Protein AF-A0A8X6XUU6-F1 (afdb_monomer)

Organism: NCBI:txid2747483

Secondary structure (DSSP, 8-state):
---HHHHHHHHHHHHHHSSS---EEEE-TTT-STT--S-EEEEEEETTT--EEEEEEE---

Nearest PDB structures (foldseek):
  1xod-assembly2_B  TM=5.416E-01  e=1.927E+00  Xenopus tropicalis
  1i1i-assembly1_P  TM=4.762E-01  e=1.486E+00  Rattus norvegicus
  6fsf-assembly1_A  TM=4.920E-01  e=2.194E+00  Saccharomyces cerevisiae S288C
  1s4b-assembly1_P  TM=4.266E-01  e=3.239E+00  Homo sapiens

Foldseek 3Di:
DQDPQLVVVLVVQCVQVVHNDFDWDKDFVQVPPPVPDQWTKIWIATPRPRHTNDMDIRHPD

Mean predicted aligned error: 7.43 Å

InterPro domains:
  IPR049012 Mutator-like transposase domain [PF20700] (11-60)

Sequence (61 aa):
MATVSMQIEAKETKDVNGHSDIPVAIDGTWQKHGHTSLNGAVIATSVYTGKVLDASILSRF

Radius of gyration: 13.53 Å; Cα contacts (8 Å, |Δi|>4): 91; chains: 1; bounding box: 36×17×32 Å

Structure (mmCIF, N/CA/C/O backbone):
data_AF-A0A8X6XUU6-F1
#
_entry.id   AF-A0A8X6XUU6-F1
#
loop_
_atom_site.group_PDB
_atom_site.id
_atom_site.type_symbol
_atom_site.label_atom_id
_atom_site.label_alt_id
_atom_site.label_comp_id
_atom_site.label_asym_id
_atom_site.label_entity_id
_atom_site.label_seq_id
_atom_site.pdbx_PDB_ins_code
_atom_site.Cartn_x
_atom_site.Cartn_y
_atom_site.Cartn_z
_atom_site.occupancy
_atom_site.B_iso_or_equiv
_atom_site.auth_seq_id
_atom_site.auth_comp_id
_atom_site.auth_asym_id
_atom_site.auth_atom_id
_atom_site.pdbx_PDB_model_num
ATOM 1 N N . MET A 1 1 ? 9.008 -3.921 10.412 1.00 44.72 1 MET A N 1
ATOM 2 C CA . MET A 1 1 ? 8.189 -3.486 11.565 1.00 44.72 1 MET A CA 1
ATOM 3 C C . MET A 1 1 ? 7.013 -2.716 11.000 1.00 44.72 1 MET A C 1
ATOM 5 O O . MET A 1 1 ? 7.264 -1.796 10.238 1.00 44.72 1 MET A O 1
ATOM 9 N N . ALA A 1 2 ? 5.774 -3.116 11.296 1.00 54.25 2 ALA A N 1
ATOM 10 C CA . ALA A 1 2 ? 4.598 -2.349 10.884 1.00 54.25 2 ALA A CA 1
ATOM 11 C C . ALA A 1 2 ? 4.586 -1.009 11.631 1.00 54.25 2 ALA A C 1
ATOM 13 O O . ALA A 1 2 ? 4.714 -0.974 12.857 1.00 54.25 2 ALA A O 1
ATOM 14 N N . THR A 1 3 ? 4.495 0.087 10.889 1.00 72.19 3 THR A N 1
ATOM 15 C CA . THR A 1 3 ? 4.517 1.450 11.427 1.00 72.19 3 THR A CA 1
ATOM 16 C C . THR A 1 3 ? 3.251 1.707 12.254 1.00 72.19 3 THR A C 1
ATOM 18 O O . THR A 1 3 ? 2.203 1.116 11.996 1.00 72.19 3 THR A O 1
ATOM 21 N N . VAL A 1 4 ? 3.314 2.584 13.262 1.00 79.88 4 VAL A N 1
ATOM 22 C CA . VAL A 1 4 ? 2.163 2.894 14.143 1.00 79.88 4 VAL A CA 1
ATOM 23 C C . VAL A 1 4 ? 0.932 3.348 13.343 1.00 79.88 4 VAL A C 1
ATOM 25 O O . VAL A 1 4 ? -0.187 2.970 13.678 1.00 79.88 4 VAL A O 1
ATOM 28 N N . SER A 1 5 ? 1.141 4.082 12.247 1.00 77.75 5 SER A N 1
ATOM 29 C CA . SER A 1 5 ? 0.090 4.502 11.314 1.00 77.75 5 SER A CA 1
ATOM 30 C C . SER A 1 5 ? -0.643 3.320 10.670 1.00 77.75 5 SER A C 1
ATOM 32 O O . SER A 1 5 ? -1.867 3.286 10.695 1.00 77.75 5 SER A O 1
ATOM 34 N N . MET A 1 6 ? 0.085 2.307 10.189 1.00 81.75 6 MET A N 1
ATOM 35 C CA . MET A 1 6 ? -0.502 1.109 9.573 1.00 81.75 6 MET A CA 1
ATOM 36 C C . MET A 1 6 ? -1.457 0.387 10.534 1.00 81.75 6 MET A C 1
ATOM 38 O O . MET A 1 6 ? -2.517 -0.080 10.125 1.00 81.75 6 MET A O 1
ATOM 42 N N . GLN A 1 7 ? -1.113 0.317 11.825 1.00 84.62 7 GLN A N 1
ATOM 43 C CA . GLN A 1 7 ? -1.965 -0.337 12.824 1.00 84.62 7 GLN A CA 1
ATOM 44 C C . GLN A 1 7 ? -3.258 0.438 13.109 1.00 84.62 7 GLN A C 1
ATOM 46 O O . GLN A 1 7 ? -4.299 -0.182 13.324 1.00 84.62 7 GLN A O 1
ATOM 51 N N . ILE A 1 8 ? -3.204 1.773 13.104 1.00 86.75 8 ILE A N 1
ATOM 52 C CA . ILE A 1 8 ? -4.384 2.627 13.303 1.00 86.75 8 ILE A CA 1
ATOM 53 C C . ILE A 1 8 ? -5.351 2.454 12.129 1.00 86.75 8 ILE A C 1
ATOM 55 O O . ILE A 1 8 ? -6.524 2.159 12.346 1.00 86.75 8 ILE A O 1
ATOM 59 N N . GLU A 1 9 ? -4.847 2.542 10.899 1.00 85.31 9 GLU A N 1
ATOM 60 C CA . GLU A 1 9 ? -5.671 2.443 9.690 1.00 85.31 9 GLU A CA 1
ATOM 61 C C . GLU A 1 9 ? -6.250 1.034 9.489 1.00 85.31 9 GLU A C 1
ATOM 63 O O . GLU A 1 9 ? -7.410 0.872 9.095 1.00 85.31 9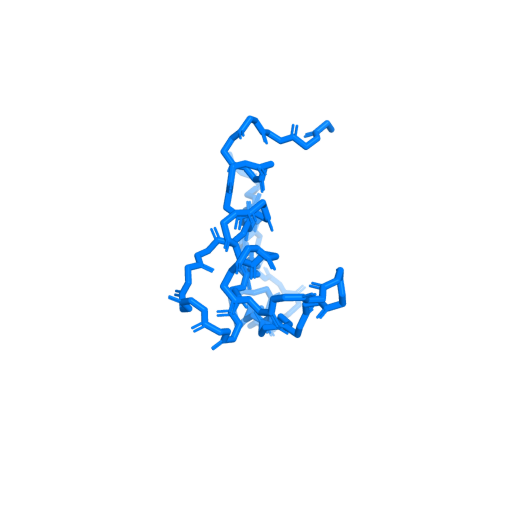 GLU A O 1
ATOM 68 N N . ALA A 1 10 ? -5.481 -0.008 9.823 1.00 84.00 10 ALA A N 1
ATOM 69 C CA . ALA A 1 10 ? -5.972 -1.383 9.814 1.00 84.00 10 ALA A CA 1
ATOM 70 C C . ALA A 1 10 ? -7.077 -1.600 10.860 1.00 84.00 10 ALA A C 1
ATOM 72 O O . ALA A 1 10 ? -8.068 -2.276 10.577 1.00 84.00 10 ALA A O 1
ATOM 73 N N . LYS A 1 11 ? -6.936 -1.008 12.054 1.00 87.12 11 LYS A N 1
ATOM 74 C CA . LYS A 1 11 ? -7.963 -1.077 13.097 1.00 87.12 11 LYS A CA 1
ATO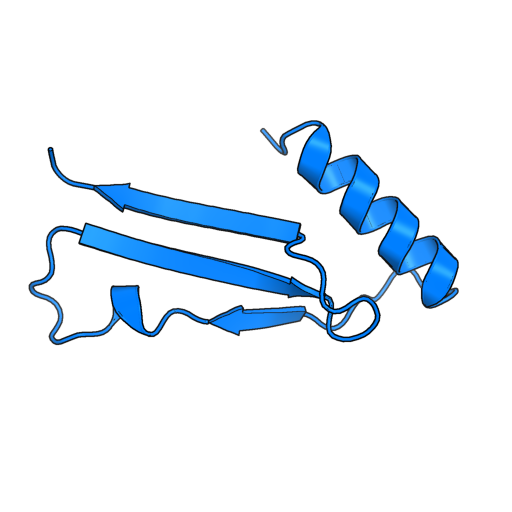M 75 C C . LYS A 1 11 ? -9.233 -0.346 12.674 1.00 87.12 11 LYS A C 1
ATOM 77 O O . LYS A 1 11 ? -10.304 -0.929 12.762 1.00 87.12 11 LYS A O 1
ATOM 82 N N . GLU A 1 12 ? -9.118 0.876 12.164 1.00 86.25 12 GLU A N 1
ATOM 83 C CA . GLU A 1 12 ? -10.278 1.634 11.688 1.00 86.25 12 GLU A CA 1
ATOM 84 C C . GLU A 1 12 ? -10.997 0.900 10.555 1.00 86.25 12 GLU A C 1
ATOM 86 O O . GLU A 1 12 ? -12.217 0.774 10.560 1.00 86.25 12 GLU A O 1
ATOM 91 N N . THR A 1 13 ? -10.243 0.338 9.612 1.00 86.44 13 THR A N 1
ATOM 92 C CA . THR A 1 13 ? -10.828 -0.441 8.522 1.00 86.44 13 THR A CA 1
ATOM 93 C C . THR A 1 13 ? -11.547 -1.689 9.034 1.00 86.44 13 THR A C 1
ATOM 95 O O . THR A 1 13 ? -12.629 -2.014 8.548 1.00 86.44 13 THR A O 1
ATOM 98 N N . LYS A 1 14 ? -10.980 -2.376 10.033 1.00 87.12 14 LYS A N 1
ATOM 99 C CA . LYS A 1 14 ? -11.631 -3.507 10.699 1.00 87.12 14 LYS A CA 1
ATOM 100 C C . LYS A 1 14 ? -12.920 -3.078 11.401 1.00 87.12 14 LYS A C 1
ATOM 102 O O . LYS A 1 14 ? -13.918 -3.783 11.295 1.00 87.12 14 LYS A O 1
ATOM 107 N N . ASP A 1 15 ? -12.904 -1.943 12.093 1.00 87.50 15 ASP A N 1
ATOM 108 C CA . ASP A 1 15 ? -14.066 -1.419 12.812 1.00 87.50 15 ASP A CA 1
ATOM 109 C C . ASP A 1 15 ? -15.192 -1.019 11.837 1.00 87.50 15 ASP A C 1
ATOM 111 O O . ASP A 1 15 ? -16.362 -1.267 12.118 1.00 87.50 15 ASP A O 1
ATOM 115 N N . VAL A 1 16 ? -14.851 -0.485 10.656 1.00 85.00 16 VAL A N 1
ATOM 116 C CA . VAL A 1 16 ? -15.812 -0.151 9.585 1.00 85.00 16 VAL A CA 1
ATOM 117 C C . VAL A 1 16 ? -16.368 -1.400 8.891 1.00 85.00 16 VAL A C 1
ATOM 119 O O . VAL A 1 16 ? -17.557 -1.461 8.592 1.00 85.00 16 VAL A O 1
ATOM 122 N N . ASN A 1 17 ? -15.522 -2.396 8.624 1.00 84.38 17 ASN A N 1
ATOM 123 C CA . ASN A 1 17 ? -15.912 -3.631 7.937 1.00 84.38 17 ASN A CA 1
ATOM 124 C C . ASN A 1 17 ? -16.637 -4.633 8.858 1.00 84.38 17 ASN A C 1
ATOM 126 O O . ASN A 1 17 ? -17.389 -5.483 8.393 1.00 84.38 17 ASN A O 1
ATOM 130 N N . GLY A 1 18 ? -16.373 -4.592 10.166 1.00 86.00 18 GLY A N 1
ATOM 131 C CA . GLY A 1 18 ? -16.886 -5.563 11.140 1.00 86.00 18 GLY A CA 1
ATOM 132 C C . GLY A 1 18 ? -16.218 -6.946 11.081 1.00 86.00 18 GLY A C 1
ATOM 133 O O . GLY A 1 18 ? -16.474 -7.786 11.944 1.00 86.00 18 GLY A O 1
ATOM 134 N N . HIS A 1 19 ? -15.324 -7.185 10.116 1.00 82.00 19 HIS A N 1
ATOM 135 C CA . HIS A 1 19 ? -14.552 -8.418 9.958 1.00 82.00 19 HIS A CA 1
ATOM 136 C C . HIS A 1 19 ? -13.045 -8.147 9.929 1.00 82.00 19 HIS A C 1
ATOM 138 O O . HIS A 1 19 ? -12.586 -7.088 9.501 1.00 82.00 19 HIS A O 1
ATOM 144 N N . SER A 1 20 ? -12.264 -9.134 10.380 1.00 83.50 20 SER A N 1
ATOM 145 C CA . SER A 1 20 ? -10.795 -9.105 10.322 1.00 83.50 20 SER A CA 1
ATOM 146 C C . SER A 1 20 ? -10.243 -9.182 8.902 1.00 83.50 20 SER A C 1
ATOM 148 O O . SER A 1 20 ? -9.112 -8.761 8.676 1.00 83.50 20 SER A O 1
ATOM 150 N N . ASP A 1 21 ? -11.033 -9.710 7.970 1.00 85.50 21 ASP A N 1
ATOM 151 C CA . ASP A 1 21 ? -10.627 -9.903 6.586 1.00 85.50 21 ASP A CA 1
ATOM 152 C C . ASP A 1 21 ? -10.917 -8.629 5.802 1.00 85.50 21 ASP A C 1
ATOM 154 O O . ASP A 1 21 ? -12.071 -8.247 5.600 1.00 85.50 21 ASP A O 1
ATOM 158 N N . ILE A 1 22 ? -9.849 -7.949 5.394 1.00 84.06 22 ILE A N 1
ATOM 159 C CA . ILE A 1 22 ? -9.912 -6.651 4.732 1.00 84.06 22 ILE A CA 1
ATOM 160 C C . ILE A 1 22 ? -9.444 -6.827 3.277 1.00 84.06 22 ILE A C 1
ATOM 162 O O . ILE A 1 22 ? -8.283 -7.175 3.057 1.00 84.06 22 ILE A O 1
ATOM 166 N N . PRO A 1 23 ? -10.299 -6.575 2.272 1.00 84.31 23 PRO A N 1
ATOM 167 C CA . PRO A 1 23 ? -9.900 -6.471 0.886 1.00 84.31 23 PRO A CA 1
ATOM 168 C C . PRO A 1 23 ? -9.080 -5.197 0.685 1.00 84.31 23 PRO A C 1
ATOM 170 O O . PRO A 1 23 ? -9.464 -4.092 1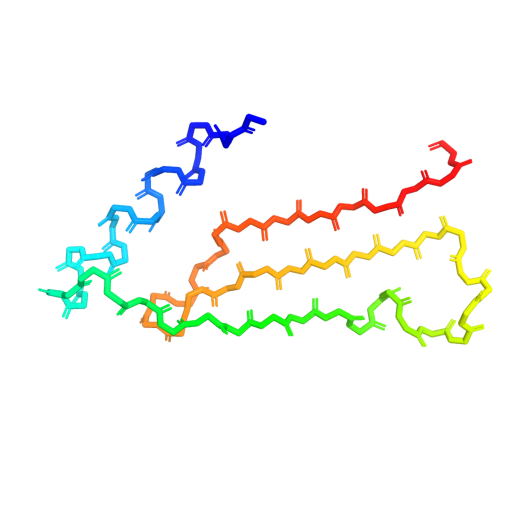.086 1.00 84.31 23 PRO A O 1
ATOM 173 N N . VAL A 1 24 ? -7.937 -5.371 0.032 1.00 87.75 24 VAL A N 1
ATOM 174 C CA . VAL A 1 24 ? -6.963 -4.314 -0.226 1.00 87.75 24 VAL A CA 1
ATOM 175 C C . VAL A 1 24 ? -6.725 -4.230 -1.727 1.00 87.75 24 VAL A C 1
ATOM 177 O O . VAL A 1 24 ? -6.481 -5.242 -2.383 1.00 87.75 24 VAL A O 1
ATOM 180 N N . ALA A 1 25 ? -6.786 -3.019 -2.269 1.00 88.56 25 ALA A N 1
ATOM 181 C CA . ALA A 1 25 ? -6.325 -2.715 -3.612 1.00 88.56 25 ALA A CA 1
ATOM 182 C C . ALA A 1 25 ? -4.828 -2.395 -3.555 1.00 88.56 25 ALA A C 1
ATOM 184 O O . ALA A 1 25 ? -4.406 -1.531 -2.788 1.00 88.56 25 ALA A O 1
ATOM 185 N N . ILE A 1 26 ? -4.030 -3.097 -4.357 1.00 85.12 26 ILE A N 1
ATOM 186 C CA . ILE A 1 26 ? -2.588 -2.861 -4.456 1.00 85.12 26 ILE A CA 1
ATOM 187 C C . ILE A 1 26 ? -2.312 -2.217 -5.808 1.00 85.12 26 ILE A C 1
ATOM 189 O O . ILE A 1 26 ? -2.482 -2.861 -6.845 1.00 85.12 26 ILE A O 1
ATOM 193 N N . ASP A 1 27 ? -1.866 -0.963 -5.793 1.00 83.12 27 ASP A N 1
ATOM 194 C CA . ASP A 1 27 ? -1.372 -0.283 -6.985 1.00 83.12 27 ASP A CA 1
ATOM 195 C C . ASP A 1 27 ? 0.159 -0.303 -6.996 1.00 83.12 27 ASP A C 1
ATOM 197 O O . ASP A 1 27 ? 0.823 0.282 -6.141 1.00 83.12 27 ASP A O 1
ATOM 201 N N . GLY A 1 28 ? 0.714 -1.011 -7.979 1.00 75.88 28 GLY A N 1
ATOM 202 C CA . GLY A 1 28 ? 2.147 -1.099 -8.250 1.00 75.88 28 GLY A CA 1
ATOM 203 C C . GLY A 1 28 ? 2.514 -0.537 -9.621 1.00 75.88 28 GLY A C 1
ATOM 204 O O . GLY A 1 28 ? 3.510 -0.965 -10.204 1.00 75.88 28 GLY A O 1
ATOM 205 N N . THR A 1 29 ? 1.712 0.373 -10.182 1.00 69.44 29 THR A N 1
ATOM 206 C CA . THR A 1 29 ? 1.923 0.918 -11.535 1.00 69.44 29 THR A CA 1
ATOM 207 C C . THR A 1 29 ? 3.329 1.508 -11.709 1.00 69.44 29 THR A C 1
ATOM 209 O O . THR A 1 29 ? 3.967 1.311 -12.745 1.00 69.44 29 THR A O 1
ATOM 212 N N . TRP A 1 30 ? 3.872 2.129 -10.658 1.00 65.06 30 TRP A N 1
ATOM 213 C CA . TRP A 1 30 ? 5.216 2.716 -10.649 1.00 65.06 30 TRP A CA 1
ATOM 214 C C . TRP A 1 30 ? 6.336 1.686 -10.442 1.00 65.06 30 TRP A C 1
ATOM 216 O O . TRP A 1 30 ? 7.486 1.962 -10.761 1.00 65.06 30 TRP A O 1
ATOM 226 N N . GLN A 1 31 ? 6.012 0.479 -9.971 1.00 66.00 31 GLN A N 1
ATOM 227 C CA . GLN A 1 31 ? 6.958 -0.637 -9.848 1.00 66.00 31 GLN A CA 1
ATOM 228 C C . GLN A 1 31 ? 7.256 -1.291 -11.209 1.00 66.00 31 GLN A C 1
ATOM 230 O O . GLN A 1 31 ? 8.317 -1.880 -11.407 1.00 66.00 31 GLN A O 1
ATOM 235 N N . LYS A 1 32 ? 6.301 -1.241 -12.148 1.00 58.78 32 LYS A N 1
ATOM 236 C CA . LYS A 1 32 ? 6.278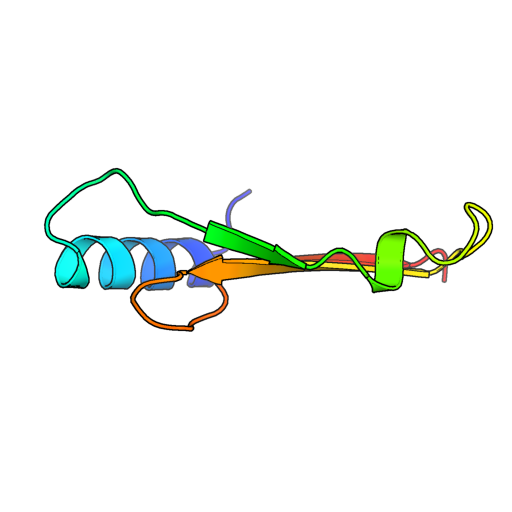 -2.126 -13.324 1.00 58.78 32 LYS A CA 1
ATOM 237 C C . LYS A 1 32 ? 6.593 -1.456 -14.658 1.00 58.78 32 LYS A C 1
ATOM 239 O O . LYS A 1 32 ? 6.546 -2.151 -15.672 1.00 58.78 32 LYS A O 1
ATOM 244 N N . HIS A 1 33 ? 6.928 -0.162 -14.697 1.00 54.41 33 HIS A N 1
ATOM 245 C CA . HIS A 1 33 ? 7.312 0.502 -15.948 1.00 54.41 33 HIS A CA 1
ATOM 246 C C . HIS A 1 33 ? 8.690 -0.013 -16.420 1.00 54.41 33 HIS A C 1
ATOM 248 O O . HIS A 1 33 ? 9.742 0.564 -16.164 1.00 54.41 33 HIS A O 1
ATOM 254 N N . GLY A 1 34 ? 8.671 -1.192 -17.048 1.00 52.94 34 GLY A N 1
ATOM 255 C CA . GLY A 1 34 ? 9.749 -1.761 -17.844 1.00 52.94 34 GLY A CA 1
ATOM 256 C C . GLY A 1 34 ? 10.936 -2.365 -17.100 1.00 52.94 34 GLY A C 1
ATOM 257 O O . GLY A 1 34 ? 12.025 -2.216 -17.621 1.00 52.94 34 GLY A O 1
ATOM 258 N N . HIS A 1 35 ? 10.801 -3.003 -15.925 1.00 53.34 35 HIS A N 1
ATOM 259 C CA . HIS A 1 35 ? 11.879 -3.770 -15.233 1.00 53.34 35 HIS A CA 1
ATOM 260 C C . HIS A 1 35 ? 13.243 -3.050 -15.031 1.00 53.34 35 HIS A C 1
ATOM 262 O O . HIS A 1 35 ? 14.207 -3.659 -14.573 1.00 53.34 35 HIS A O 1
ATOM 268 N N . THR A 1 36 ? 13.317 -1.759 -15.359 1.00 56.44 36 THR A N 1
ATOM 269 C CA . THR A 1 36 ? 14.538 -0.942 -15.452 1.00 56.44 36 THR A CA 1
ATOM 270 C C . THR A 1 36 ? 14.406 0.322 -14.601 1.00 56.44 36 THR A C 1
ATOM 272 O O . THR A 1 36 ? 15.372 1.061 -14.429 1.00 56.44 36 THR A O 1
ATOM 275 N N . SER A 1 37 ? 13.216 0.583 -14.045 1.00 61.25 37 SER A N 1
ATOM 276 C CA . SER A 1 37 ? 13.031 1.700 -13.129 1.00 61.25 37 SER A CA 1
ATOM 277 C C . SER A 1 37 ? 13.766 1.413 -11.824 1.00 61.25 37 SER A C 1
ATOM 279 O O . SER A 1 37 ? 13.481 0.442 -11.125 1.00 61.25 37 SER A O 1
ATOM 281 N N . LEU A 1 38 ? 14.729 2.275 -11.506 1.00 64.88 38 LEU A N 1
ATOM 282 C CA . LEU A 1 38 ? 15.466 2.270 -10.241 1.00 64.88 38 LEU A CA 1
ATOM 283 C C . LEU A 1 38 ? 14.614 2.786 -9.074 1.00 64.88 38 LEU A C 1
ATOM 285 O O . LEU A 1 38 ? 15.015 2.638 -7.921 1.00 64.88 38 LEU A O 1
ATOM 289 N N . ASN A 1 39 ? 13.456 3.372 -9.392 1.00 71.38 39 ASN A N 1
ATOM 290 C CA . ASN A 1 39 ? 12.503 3.918 -8.444 1.00 71.38 39 ASN A CA 1
ATOM 291 C C . ASN A 1 39 ? 11.132 3.268 -8.661 1.00 71.38 39 ASN A C 1
ATOM 293 O O . ASN A 1 39 ? 10.658 3.171 -9.793 1.00 71.38 39 ASN A O 1
ATOM 297 N N . GLY A 1 40 ? 10.487 2.837 -7.589 1.00 75.00 40 GLY A N 1
ATOM 298 C CA . GLY A 1 40 ? 9.178 2.204 -7.623 1.00 75.00 40 GLY A CA 1
ATOM 299 C C . GLY A 1 40 ? 8.360 2.595 -6.405 1.00 75.00 40 GLY A C 1
ATOM 300 O O . GLY A 1 40 ? 8.905 2.888 -5.344 1.00 75.00 40 GLY A O 1
ATOM 301 N N . ALA A 1 41 ? 7.044 2.623 -6.566 1.00 80.38 41 ALA A N 1
ATOM 302 C CA . ALA A 1 41 ? 6.114 2.812 -5.468 1.00 80.38 41 ALA A CA 1
ATOM 303 C C . ALA A 1 41 ? 5.029 1.742 -5.555 1.00 80.38 41 ALA A C 1
ATOM 305 O O . ALA A 1 41 ? 4.492 1.471 -6.635 1.00 80.38 41 ALA A O 1
ATOM 306 N N . VAL A 1 42 ? 4.736 1.137 -4.410 1.00 84.19 42 VAL A N 1
ATOM 307 C CA . VAL A 1 42 ? 3.632 0.204 -4.214 1.00 84.19 42 VAL A CA 1
ATOM 308 C C . VAL A 1 42 ? 2.7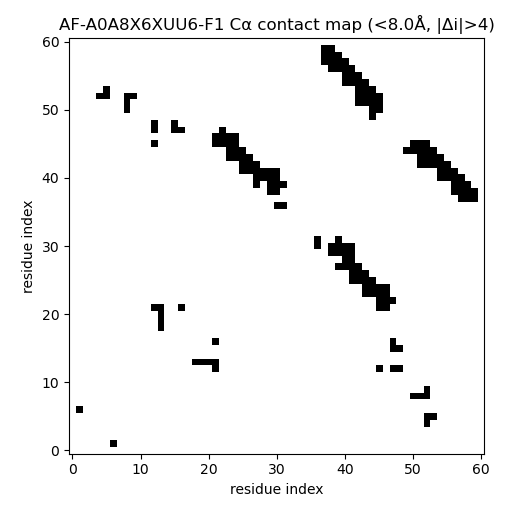80 0.744 -3.084 1.00 84.19 42 VAL A C 1
ATOM 310 O O . VAL A 1 42 ? 3.287 0.981 -1.989 1.00 84.19 42 VAL A O 1
ATOM 313 N N . ILE A 1 43 ? 1.496 0.942 -3.353 1.00 86.69 43 ILE A N 1
ATOM 314 C CA . ILE A 1 43 ? 0.541 1.480 -2.387 1.00 86.69 43 ILE A CA 1
ATOM 315 C C . ILE A 1 43 ? -0.544 0.434 -2.156 1.00 86.69 43 ILE A C 1
ATOM 317 O O . ILE A 1 43 ? -1.127 -0.090 -3.105 1.00 86.69 43 ILE A O 1
ATOM 321 N N . ALA A 1 44 ? -0.799 0.131 -0.888 1.00 87.12 44 ALA A N 1
ATOM 322 C CA . ALA A 1 44 ? -1.868 -0.741 -0.436 1.00 87.12 44 ALA A CA 1
ATOM 323 C C . ALA A 1 44 ? -2.991 0.110 0.165 1.00 87.12 44 ALA A C 1
ATOM 325 O O . ALA A 1 44 ? -2.794 0.786 1.175 1.00 87.12 44 ALA A O 1
ATOM 326 N N . THR A 1 45 ? -4.177 0.053 -0.435 1.00 89.00 45 THR A N 1
ATOM 327 C CA . THR A 1 45 ? -5.337 0.862 -0.041 1.00 89.00 45 THR A CA 1
ATOM 328 C C . THR A 1 45 ? -6.495 -0.035 0.372 1.00 89.00 45 THR A C 1
ATOM 330 O O . THR A 1 45 ? -6.846 -0.977 -0.337 1.00 89.00 45 THR A O 1
ATOM 333 N N . SER A 1 46 ? -7.115 0.260 1.512 1.00 85.06 46 SER A N 1
ATOM 334 C CA . SER A 1 46 ? -8.351 -0.396 1.940 1.00 85.06 46 SER A CA 1
ATOM 335 C C . SER A 1 46 ? -9.481 -0.081 0.966 1.00 85.06 46 SER A C 1
ATOM 337 O O . SER A 1 46 ? -9.756 1.086 0.683 1.00 85.06 46 SER A O 1
ATOM 339 N N . VAL A 1 47 ? -10.178 -1.110 0.481 1.00 85.19 47 VAL A N 1
ATOM 340 C CA . VAL A 1 47 ? -11.322 -0.918 -0.425 1.00 85.19 47 VAL A CA 1
ATOM 341 C C . VAL A 1 47 ? -12.516 -0.297 0.307 1.00 85.19 47 VAL A C 1
ATOM 343 O O . VAL A 1 47 ? -13.288 0.438 -0.300 1.00 85.19 47 VAL A O 1
ATOM 346 N N . TYR A 1 48 ? -12.660 -0.545 1.612 1.00 82.94 48 TYR A N 1
ATOM 347 C CA . TYR A 1 48 ? -13.809 -0.060 2.383 1.00 82.94 48 TYR A CA 1
ATOM 348 C C . TYR A 1 48 ? -13.697 1.408 2.775 1.00 82.94 48 TYR A C 1
ATOM 350 O O . TYR A 1 48 ? -14.665 2.153 2.667 1.00 82.94 48 TYR A O 1
ATOM 358 N N . THR A 1 49 ? -12.525 1.823 3.254 1.00 84.38 49 THR A N 1
ATOM 359 C CA . THR A 1 49 ? -12.314 3.190 3.752 1.00 84.38 49 THR A CA 1
ATOM 360 C C . TH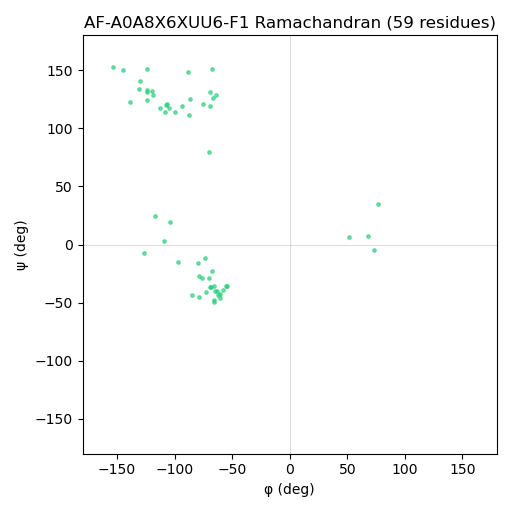R A 1 49 ? -11.686 4.095 2.697 1.00 84.38 49 THR A C 1
ATOM 362 O O . THR A 1 49 ? -11.678 5.311 2.865 1.00 84.38 49 THR A O 1
ATOM 365 N N . GLY A 1 50 ? -11.132 3.523 1.622 1.00 85.75 50 GLY A N 1
ATOM 366 C CA . GLY A 1 50 ? -10.351 4.254 0.624 1.00 85.75 50 GLY A CA 1
ATOM 367 C C . GLY A 1 50 ? -9.016 4.781 1.162 1.00 85.75 50 GLY A C 1
ATOM 368 O O . GLY A 1 50 ? -8.335 5.537 0.471 1.00 85.75 50 GLY A O 1
ATOM 369 N N . LYS A 1 51 ? -8.637 4.410 2.391 1.00 87.00 51 LYS A N 1
ATOM 370 C CA . LYS A 1 51 ? -7.421 4.888 3.050 1.00 87.00 51 LYS A CA 1
ATOM 371 C C . LYS A 1 51 ? -6.219 4.013 2.728 1.00 87.00 51 LYS A C 1
ATOM 373 O O . LYS A 1 51 ? -6.343 2.800 2.545 1.00 87.00 51 LYS A O 1
ATOM 378 N N . VAL A 1 52 ? -5.046 4.639 2.698 1.00 87.25 52 VAL A N 1
ATOM 379 C CA . VAL A 1 52 ? -3.769 3.949 2.498 1.00 87.25 52 VAL A CA 1
ATOM 380 C C . VAL A 1 52 ? -3.385 3.232 3.787 1.00 87.25 52 VAL A C 1
ATOM 382 O O . VAL A 1 52 ? -3.231 3.858 4.831 1.00 87.25 52 VAL A O 1
ATOM 385 N N . LEU A 1 53 ? -3.227 1.915 3.697 1.00 87.50 53 LEU A N 1
ATOM 386 C CA . LEU A 1 53 ? -2.787 1.066 4.800 1.00 87.50 53 LEU A CA 1
ATOM 387 C C . LEU A 1 53 ? -1.264 1.037 4.888 1.00 87.50 53 LEU A C 1
ATOM 389 O O . LEU A 1 53 ? -0.704 1.117 5.978 1.00 87.50 53 LEU A O 1
ATOM 393 N N . ASP A 1 54 ? -0.603 0.921 3.737 1.00 84.88 54 ASP A N 1
ATOM 394 C CA . ASP A 1 54 ? 0.850 0.8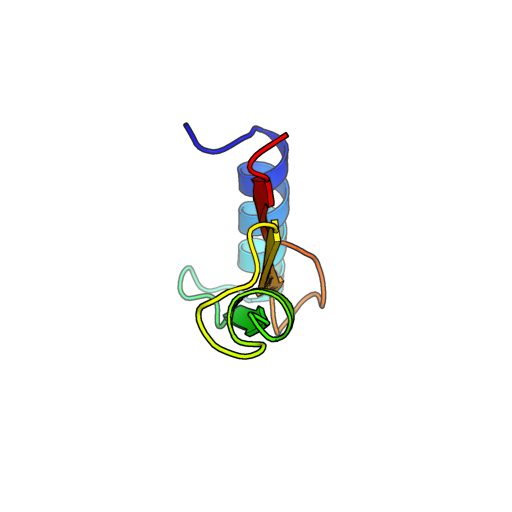85 3.654 1.00 84.88 54 ASP A CA 1
ATOM 395 C C . ASP A 1 54 ? 1.338 1.389 2.293 1.00 84.88 54 ASP A C 1
ATOM 397 O O . ASP A 1 54 ? 0.639 1.288 1.281 1.00 84.88 54 ASP A O 1
ATOM 401 N N . ALA A 1 55 ? 2.552 1.931 2.275 1.00 84.00 55 ALA A N 1
ATOM 402 C CA . ALA A 1 55 ? 3.222 2.375 1.066 1.00 84.00 55 ALA A CA 1
ATOM 403 C C . ALA A 1 55 ? 4.699 1.985 1.126 1.00 84.00 55 ALA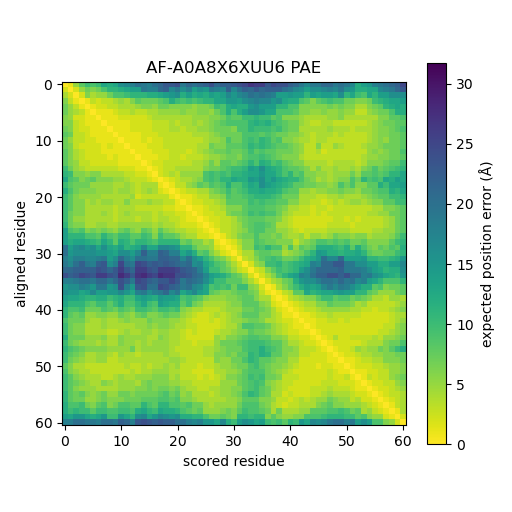 A C 1
ATOM 405 O O . ALA A 1 55 ? 5.435 2.388 2.026 1.00 84.00 55 ALA A O 1
ATOM 406 N N . SER A 1 56 ? 5.143 1.226 0.131 1.00 81.00 56 SER A N 1
ATOM 407 C CA . SER A 1 56 ? 6.542 0.864 -0.040 1.00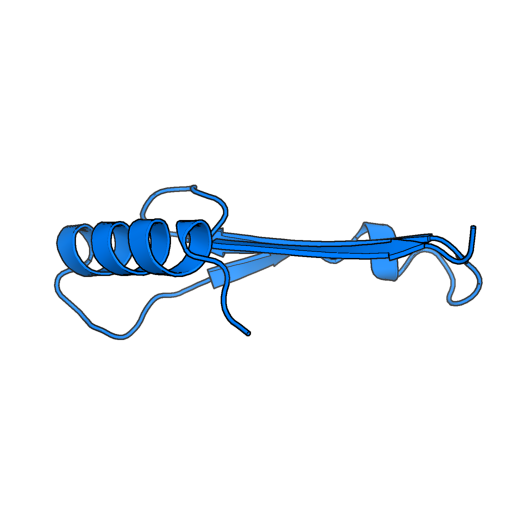 81.00 56 SER A CA 1
ATOM 408 C C . SER A 1 56 ? 7.128 1.653 -1.200 1.00 81.00 56 SER A C 1
ATOM 410 O O . SER A 1 56 ? 6.641 1.572 -2.328 1.00 81.00 56 SER A O 1
ATOM 412 N N . ILE A 1 57 ? 8.174 2.423 -0.908 1.00 82.06 57 ILE A N 1
ATOM 413 C CA . ILE A 1 57 ? 8.937 3.170 -1.904 1.00 82.06 57 ILE A CA 1
ATOM 414 C C . ILE A 1 57 ? 10.279 2.467 -2.064 1.00 82.06 57 ILE A C 1
ATOM 416 O O . ILE A 1 57 ? 11.050 2.342 -1.114 1.00 82.06 57 ILE A O 1
ATOM 420 N N . LEU A 1 58 ? 10.557 2.015 -3.278 1.00 76.75 58 LEU A N 1
ATOM 421 C CA . LEU A 1 58 ? 11.870 1.565 -3.697 1.00 76.75 58 LEU A CA 1
ATOM 422 C C . LEU A 1 58 ? 12.571 2.759 -4.349 1.00 76.75 58 LEU A C 1
ATOM 424 O O . LEU A 1 58 ? 12.083 3.284 -5.342 1.00 76.75 58 LEU A O 1
ATOM 428 N N . SER A 1 59 ? 13.697 3.198 -3.797 1.00 74.19 59 SER A N 1
ATOM 429 C CA . SER A 1 59 ? 14.580 4.200 -4.409 1.00 74.19 59 SER A CA 1
ATOM 430 C C . SER A 1 59 ? 16.000 3.659 -4.389 1.00 74.19 59 SER A C 1
ATOM 432 O O . SER A 1 59 ? 16.405 3.038 -3.403 1.00 74.19 59 SER A O 1
ATOM 434 N N . ARG A 1 60 ? 16.765 3.888 -5.461 1.00 65.88 60 ARG A N 1
ATOM 435 C CA . ARG A 1 60 ? 18.202 3.560 -5.514 1.00 65.88 60 ARG A CA 1
ATOM 436 C C . ARG A 1 60 ? 19.122 4.780 -5.369 1.00 65.88 60 ARG A C 1
ATOM 438 O O . ARG A 1 60 ? 20.297 4.686 -5.728 1.00 65.88 60 ARG A O 1
ATOM 445 N N . PHE A 1 61 ? 18.581 5.875 -4.836 1.00 62.00 61 PHE A N 1
ATOM 446 C CA . PHE A 1 61 ? 19.262 7.127 -4.500 1.00 62.00 61 PHE A CA 1
ATOM 447 C C . PHE A 1 61 ? 18.964 7.524 -3.059 1.00 62.00 61 PHE A C 1
ATOM 449 O O . PHE A 1 61 ? 17.805 7.286 -2.635 1.00 62.00 61 PHE A O 1
#

pLDDT: mean 77.92, std 11.31, range [44.72, 89.0]

Solvent-accessible surface area (backbone atoms only — not comparable to full-atom values): 3673 Å² total; per-residue (Å²): 130,86,51,75,65,33,56,51,44,50,48,52,44,28,67,74,66,74,40,93,80,74,65,63,48,73,50,43,73,52,54,60,64,70,90,68,60,65,48,27,40,35,39,34,25,33,67,87,72,69,43,73,41,49,72,50,74,47,65,82,120